Protein AF-A0A1G9EA75-F1 (afdb_monomer_lite)

Sequence (127 aa):
MTSEQKRELRKLAQLAHALAERSMATLAQAEARHRALAEEIAQLRDQARPGRAPGSREAPISGRWAEEALAAERHRRWCACRIASLTAELETTTNALAKARAEAAHAHGRAEVLKMLVKGGQPGTGR

Secondary structure (DSSP, 8-state):
--HHHHHHHHHHHHHHHHHHHHHHHHHHHHHHHHHHHHHHHHHHHHHH-TT-SS--------HHHHHHHHHHHHHHHHHHHHHHHHHHHHHHHHHHHHHHHHHHHHHHHHHHHHHHHHHT--S----

Structure (mmCIF, N/CA/C/O backbone):
data_AF-A0A1G9EA75-F1
#
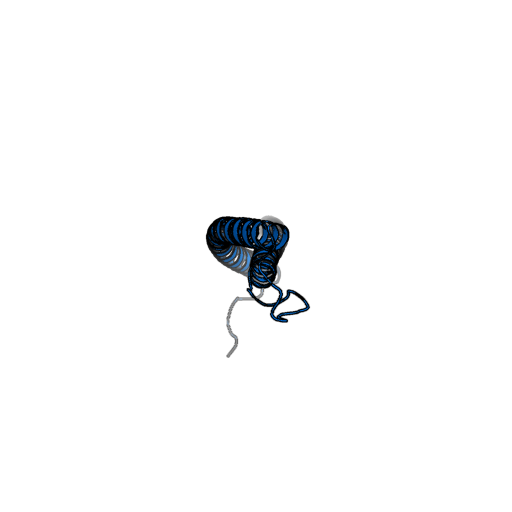_entry.id   AF-A0A1G9EA75-F1
#
loop_
_atom_site.group_PDB
_atom_site.id
_atom_site.type_symbol
_atom_site.label_atom_id
_atom_site.label_alt_id
_atom_site.label_comp_id
_atom_site.label_asym_id
_atom_site.label_entity_id
_atom_site.label_seq_id
_atom_site.pdbx_PDB_ins_code
_atom_site.Cartn_x
_atom_site.Cartn_y
_atom_site.Cartn_z
_atom_site.occupancy
_atom_site.B_iso_or_equiv
_atom_site.auth_seq_id
_atom_site.auth_comp_id
_atom_site.auth_asym_id
_atom_site.auth_atom_id
_atom_site.pdbx_PDB_model_num
ATOM 1 N N . MET A 1 1 ? -20.848 -3.639 36.869 1.00 70.19 1 MET A N 1
ATOM 2 C CA . MET A 1 1 ? -20.306 -2.522 36.065 1.00 70.19 1 MET A CA 1
ATOM 3 C C . MET A 1 1 ? -21.135 -1.276 36.336 1.00 70.19 1 MET A C 1
ATOM 5 O O . MET A 1 1 ? -22.346 -1.323 36.128 1.00 70.19 1 MET A O 1
ATOM 9 N N . THR A 1 2 ? -20.519 -0.215 36.855 1.00 88.81 2 THR A N 1
ATOM 10 C CA . THR A 1 2 ? -21.189 1.049 37.208 1.00 88.81 2 THR A CA 1
ATOM 11 C C . THR A 1 2 ? -21.653 1.807 35.954 1.00 88.81 2 THR A C 1
ATOM 13 O O . THR A 1 2 ? -21.244 1.497 34.829 1.00 88.81 2 THR A O 1
ATOM 16 N N . SER A 1 3 ? -22.542 2.792 36.118 1.00 87.31 3 SER A N 1
ATOM 17 C CA . SER A 1 3 ? -22.985 3.676 35.024 1.00 87.31 3 SER A CA 1
ATOM 18 C C . SER A 1 3 ? -21.816 4.451 34.399 1.00 87.31 3 SER A C 1
ATOM 20 O O . SER A 1 3 ? -21.775 4.634 33.182 1.00 87.31 3 SER A O 1
ATOM 22 N N . GLU A 1 4 ? -20.839 4.831 35.220 1.00 92.00 4 GLU A N 1
ATOM 23 C CA . GLU A 1 4 ? -19.600 5.492 34.814 1.00 92.00 4 GLU A CA 1
ATOM 24 C C . GLU A 1 4 ? -18.713 4.579 33.957 1.00 92.00 4 GLU A C 1
ATOM 26 O O . GLU A 1 4 ? -18.394 4.935 32.823 1.00 92.00 4 GLU A O 1
ATOM 31 N N . GLN A 1 5 ? -18.461 3.344 34.403 1.00 90.06 5 GLN A N 1
ATOM 32 C CA . GLN A 1 5 ? -17.706 2.343 33.636 1.00 90.06 5 GLN A CA 1
ATOM 33 C C . GLN A 1 5 ? -18.352 2.041 32.273 1.00 90.06 5 GLN A C 1
ATOM 35 O O . GLN A 1 5 ? -17.667 1.909 31.260 1.00 90.06 5 GLN A O 1
ATOM 40 N N . LYS A 1 6 ? -19.691 1.981 32.204 1.00 89.19 6 LYS A N 1
ATOM 41 C CA . LYS A 1 6 ? -20.426 1.844 30.930 1.00 89.19 6 LYS A CA 1
ATOM 42 C C . LYS A 1 6 ? -20.194 3.031 29.996 1.00 89.19 6 LYS A C 1
ATOM 44 O O . LYS A 1 6 ? -20.096 2.842 28.783 1.00 89.19 6 LYS A O 1
ATOM 49 N N . ARG A 1 7 ? -20.134 4.251 30.534 1.00 92.62 7 ARG A N 1
ATOM 50 C CA . ARG A 1 7 ? -19.890 5.469 29.752 1.00 92.62 7 ARG A CA 1
ATOM 51 C C . ARG A 1 7 ? -18.458 5.509 29.225 1.00 92.62 7 ARG A C 1
ATOM 53 O O . ARG A 1 7 ? -18.266 5.829 28.055 1.00 92.62 7 ARG A O 1
ATOM 60 N N . GLU A 1 8 ? -17.479 5.162 30.051 1.00 94.31 8 GLU A N 1
ATOM 61 C CA . GLU A 1 8 ? -16.071 5.081 29.651 1.00 94.31 8 GLU A CA 1
ATOM 62 C C . GLU A 1 8 ? -15.843 4.021 28.576 1.00 94.31 8 GLU A C 1
ATOM 64 O O . GLU A 1 8 ? -15.235 4.314 27.548 1.00 94.31 8 GLU A O 1
ATOM 69 N N . LEU A 1 9 ? -16.422 2.830 28.739 1.00 92.56 9 LEU A N 1
ATOM 70 C CA . LEU A 1 9 ? -16.304 1.755 27.756 1.00 92.56 9 LEU A CA 1
ATOM 71 C C . LEU A 1 9 ? -16.859 2.163 26.380 1.00 92.56 9 LEU A C 1
ATOM 73 O O . LEU A 1 9 ? -16.255 1.861 25.353 1.00 92.56 9 LEU A O 1
ATOM 77 N N . ARG A 1 10 ? -17.974 2.907 26.342 1.00 92.81 10 ARG A N 1
ATOM 78 C CA . ARG A 1 10 ? -18.517 3.461 25.087 1.00 92.81 10 ARG A CA 1
ATOM 79 C C . ARG A 1 10 ? -17.572 4.474 24.442 1.00 92.81 10 ARG A C 1
ATOM 81 O O . ARG A 1 10 ? -17.399 4.425 23.229 1.00 92.81 10 ARG A O 1
ATOM 88 N N . LYS A 1 11 ? -16.944 5.358 25.229 1.00 94.94 11 LYS A N 1
ATOM 89 C CA . LYS A 1 11 ? -15.940 6.310 24.717 1.00 94.94 11 LYS A CA 1
ATOM 90 C C . LYS A 1 11 ? -14.731 5.576 24.136 1.00 94.94 11 LYS A C 1
ATOM 92 O O . LYS A 1 11 ? -14.285 5.910 23.044 1.00 94.94 11 LYS A O 1
ATOM 97 N N . LEU A 1 12 ? -14.235 4.550 24.829 1.00 95.00 12 LEU A N 1
ATOM 98 C CA . LEU A 1 12 ? -13.130 3.723 24.340 1.00 95.00 12 LEU A CA 1
ATOM 99 C C . LEU A 1 12 ? -13.494 3.004 23.038 1.00 95.00 12 LEU A C 1
ATOM 101 O O . LEU A 1 12 ? -12.695 3.001 22.107 1.00 95.00 12 LEU A O 1
ATOM 105 N N . A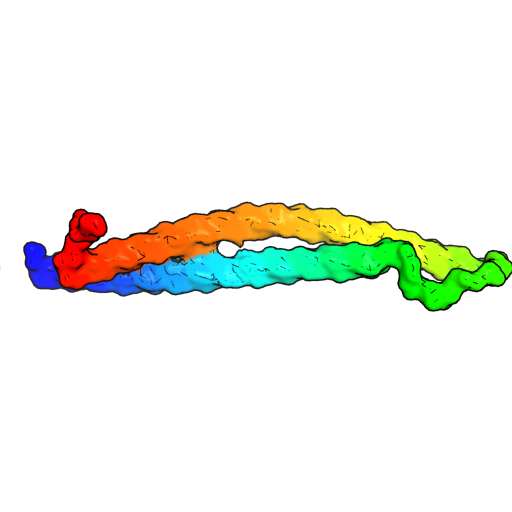LA A 1 13 ? -14.707 2.453 22.934 1.00 92.69 13 ALA A N 1
ATOM 106 C CA . ALA A 1 13 ? -15.183 1.821 21.705 1.00 92.69 13 ALA A CA 1
ATOM 107 C C . ALA A 1 13 ? -15.271 2.815 20.532 1.00 92.69 13 ALA A C 1
ATOM 109 O O . ALA A 1 13 ? -14.860 2.484 19.422 1.00 92.69 13 ALA A O 1
ATOM 110 N N . GLN A 1 14 ? -15.747 4.041 20.777 1.00 94.12 14 GLN A N 1
ATOM 111 C CA . GLN A 1 14 ? -15.779 5.108 19.767 1.00 94.12 14 GLN A CA 1
ATOM 112 C C . GLN A 1 14 ? -14.371 5.487 19.293 1.00 94.12 14 GLN A C 1
ATOM 114 O O . GLN A 1 14 ? -14.127 5.558 18.090 1.00 94.12 14 GLN A O 1
ATOM 119 N N . LEU A 1 15 ? -13.427 5.671 20.221 1.00 95.94 15 LEU A N 1
ATOM 120 C CA . LEU A 1 15 ? -12.034 5.974 19.885 1.00 95.94 15 LEU A CA 1
ATOM 121 C C . LEU A 1 15 ? -11.372 4.833 19.107 1.00 95.94 15 LEU A C 1
ATOM 123 O O . LEU A 1 15 ? -10.670 5.080 18.131 1.00 95.94 15 LEU A O 1
ATOM 127 N N . ALA A 1 16 ? -11.612 3.583 19.502 1.00 92.56 16 ALA A N 1
ATOM 128 C CA . ALA A 1 16 ? -11.077 2.423 18.801 1.00 92.56 16 ALA A CA 1
ATOM 129 C C . ALA A 1 16 ? -11.640 2.293 17.381 1.00 92.56 16 ALA A C 1
ATOM 131 O O . ALA A 1 16 ? -10.891 1.965 16.465 1.00 92.56 16 ALA A O 1
ATOM 132 N N . HIS A 1 17 ? -12.926 2.596 17.184 1.00 93.19 17 HIS A N 1
ATOM 133 C CA . HIS A 1 17 ? -13.533 2.623 15.857 1.00 93.19 17 HIS A CA 1
ATOM 134 C C . HIS A 1 17 ? -12.903 3.702 14.967 1.00 93.19 17 HIS A C 1
ATOM 136 O O . HIS A 1 17 ? -12.446 3.386 13.874 1.00 93.19 17 HIS A O 1
ATOM 142 N N . ALA A 1 18 ? -12.761 4.932 15.471 1.00 95.00 18 ALA A N 1
ATOM 143 C CA . ALA A 1 18 ? -12.106 6.014 14.734 1.00 95.00 18 ALA A CA 1
ATOM 144 C C . ALA A 1 18 ? -10.638 5.686 14.386 1.00 95.00 18 ALA A C 1
ATOM 146 O O . ALA A 1 18 ? -10.158 5.994 13.295 1.00 95.00 18 ALA A O 1
ATOM 147 N N . LEU A 1 19 ? -9.913 5.020 15.294 1.00 94.19 19 LEU A N 1
ATOM 148 C CA . LEU A 1 19 ? -8.558 4.531 15.022 1.00 94.19 19 LEU A CA 1
ATOM 149 C C . LEU A 1 19 ? -8.545 3.439 13.945 1.00 94.19 19 LEU A C 1
ATOM 151 O O . LEU A 1 19 ? -7.651 3.446 13.100 1.00 94.19 19 LEU A O 1
ATOM 155 N N . ALA A 1 20 ? -9.524 2.530 13.951 1.00 91.88 20 ALA A N 1
ATOM 156 C CA . ALA A 1 20 ? -9.666 1.505 12.923 1.00 91.88 20 ALA A CA 1
ATOM 157 C C . ALA A 1 20 ? -9.937 2.131 11.546 1.00 91.88 20 ALA A C 1
ATOM 159 O O . ALA A 1 20 ? -9.230 1.815 10.591 1.00 91.88 20 ALA A O 1
ATOM 160 N N . GLU A 1 21 ? -10.865 3.084 11.446 1.00 94.06 21 GLU A N 1
ATOM 161 C CA . GLU A 1 21 ? -11.135 3.811 10.199 1.00 94.06 21 GLU A CA 1
ATOM 162 C C . GLU A 1 21 ? -9.888 4.535 9.681 1.00 94.06 21 GLU A C 1
ATOM 164 O O . GLU A 1 21 ? -9.515 4.385 8.516 1.00 94.06 21 GLU A O 1
ATOM 169 N N . ARG A 1 22 ? -9.172 5.246 10.562 1.00 95.19 22 ARG A N 1
ATOM 170 C C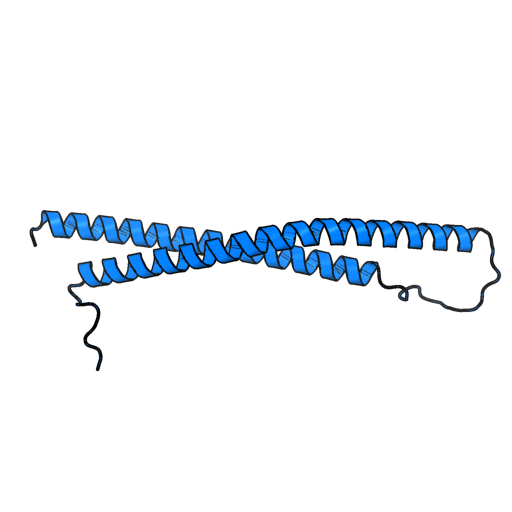A . ARG A 1 22 ? -7.920 5.920 10.195 1.00 95.19 22 ARG A CA 1
ATOM 171 C C . ARG A 1 22 ? -6.859 4.933 9.711 1.00 95.19 22 ARG A C 1
ATOM 173 O O . ARG A 1 22 ? -6.186 5.207 8.723 1.00 95.19 22 ARG A O 1
ATOM 180 N N . SER A 1 23 ? -6.707 3.791 10.380 1.00 91.94 23 SER A N 1
ATOM 181 C CA . SER A 1 23 ? -5.734 2.769 9.979 1.00 91.94 23 SER A CA 1
ATOM 182 C C . SER A 1 23 ? -6.068 2.138 8.622 1.00 91.94 23 SER A C 1
ATOM 184 O O . SER A 1 23 ? -5.167 1.922 7.814 1.00 91.94 23 SER A O 1
ATOM 186 N N . MET A 1 24 ? -7.355 1.935 8.323 1.00 92.88 24 MET A N 1
ATOM 187 C CA . MET A 1 24 ? -7.816 1.462 7.016 1.00 92.88 24 MET A CA 1
ATOM 188 C C . MET A 1 24 ? -7.575 2.501 5.916 1.00 92.88 24 MET A C 1
ATOM 190 O O . MET A 1 24 ? -7.165 2.137 4.816 1.00 92.88 24 MET A O 1
ATOM 194 N N . ALA A 1 25 ? -7.763 3.791 6.209 1.00 93.88 25 ALA A N 1
ATOM 195 C CA . ALA A 1 25 ? -7.443 4.866 5.271 1.00 93.88 25 ALA A CA 1
ATOM 196 C C . ALA A 1 25 ? -5.936 4.924 4.958 1.00 93.88 25 ALA A C 1
ATOM 198 O O . ALA A 1 25 ? -5.550 5.003 3.791 1.00 93.88 25 ALA A O 1
ATOM 199 N N . THR A 1 26 ? -5.078 4.807 5.978 1.00 93.12 26 THR A N 1
ATOM 200 C CA . THR A 1 26 ? -3.619 4.717 5.796 1.00 93.12 26 THR A CA 1
ATOM 201 C C . THR A 1 26 ? -3.233 3.501 4.954 1.00 93.12 26 THR A C 1
ATOM 203 O O . THR A 1 26 ? -2.401 3.615 4.053 1.00 93.12 26 THR A O 1
ATOM 206 N N . LEU A 1 27 ? -3.855 2.345 5.205 1.00 93.62 27 LEU A N 1
ATOM 207 C CA . LEU A 1 27 ? -3.651 1.138 4.408 1.00 93.62 27 LEU A CA 1
ATOM 208 C C . LEU A 1 27 ? -4.036 1.365 2.939 1.00 93.62 27 LEU A C 1
ATOM 210 O O . LEU A 1 27 ? -3.237 1.075 2.051 1.00 93.62 27 LEU A O 1
ATOM 214 N N . ALA A 1 28 ? -5.208 1.945 2.673 1.00 94.06 28 ALA A N 1
ATOM 215 C CA . ALA A 1 28 ? -5.654 2.239 1.313 1.00 94.06 28 ALA A CA 1
ATOM 216 C C . ALA A 1 28 ? -4.686 3.182 0.576 1.00 94.06 28 ALA A C 1
ATOM 218 O O . ALA A 1 28 ? -4.365 2.954 -0.592 1.00 94.06 28 ALA A O 1
ATOM 219 N N . GLN A 1 29 ? -4.162 4.205 1.261 1.00 92.88 29 GLN A N 1
ATOM 220 C CA . GLN A 1 29 ? -3.159 5.110 0.697 1.00 92.88 29 GLN A CA 1
ATOM 221 C C . GLN A 1 29 ? -1.841 4.385 0.381 1.00 92.88 29 GLN A C 1
ATOM 223 O O . GLN A 1 29 ? -1.269 4.588 -0.693 1.00 92.88 29 GLN A O 1
ATOM 228 N N . ALA A 1 30 ? -1.370 3.518 1.282 1.00 91.38 30 ALA A N 1
ATOM 229 C CA . ALA A 1 30 ? -0.166 2.720 1.064 1.00 91.38 30 ALA A CA 1
ATOM 230 C C . ALA A 1 30 ? -0.329 1.756 -0.125 1.00 91.38 30 ALA A C 1
ATOM 232 O O . ALA A 1 30 ? 0.569 1.642 -0.959 1.00 91.38 30 ALA A O 1
ATOM 233 N N . GLU A 1 31 ? -1.494 1.115 -0.258 1.00 95.25 31 GLU A N 1
ATOM 234 C CA . GLU A 1 31 ? -1.801 0.238 -1.391 1.00 95.25 31 GLU A CA 1
ATOM 235 C C . GLU A 1 31 ? -1.879 0.987 -2.719 1.00 95.25 31 GLU A C 1
ATOM 237 O O . GLU A 1 31 ? -1.420 0.468 -3.737 1.00 95.25 31 GLU A O 1
ATOM 242 N N . ALA A 1 32 ? -2.448 2.194 -2.722 1.00 95.25 32 ALA A N 1
ATOM 243 C CA . ALA A 1 32 ? -2.485 3.044 -3.905 1.00 95.25 32 ALA A CA 1
ATOM 244 C C . ALA A 1 32 ? -1.069 3.456 -4.333 1.00 95.25 32 ALA A C 1
ATOM 246 O O . ALA A 1 32 ? -0.731 3.357 -5.512 1.00 95.25 32 ALA A O 1
ATOM 247 N N . ARG A 1 33 ? -0.208 3.846 -3.379 1.00 93.94 33 ARG A N 1
ATOM 248 C CA . ARG A 1 33 ? 1.188 4.203 -3.675 1.00 93.94 33 ARG A CA 1
ATOM 249 C C . ARG A 1 33 ? 1.978 3.015 -4.222 1.00 93.94 33 ARG A C 1
ATOM 251 O O . ARG A 1 33 ? 2.666 3.169 -5.226 1.00 93.94 33 ARG A O 1
ATOM 258 N N . HIS A 1 34 ? 1.849 1.843 -3.602 1.00 94.62 34 HIS A N 1
ATOM 259 C CA . HIS A 1 34 ? 2.512 0.622 -4.061 1.00 94.62 34 HIS A CA 1
ATOM 260 C C . HIS A 1 34 ? 2.081 0.245 -5.488 1.00 94.62 34 HIS A C 1
ATOM 262 O O . HIS A 1 34 ? 2.922 -0.075 -6.327 1.00 94.62 34 HIS A O 1
ATOM 268 N N . ARG A 1 35 ? 0.775 0.314 -5.790 1.00 96.25 35 ARG A N 1
ATOM 269 C CA . ARG A 1 35 ? 0.249 0.063 -7.142 1.00 96.25 35 ARG A CA 1
ATOM 270 C C . ARG A 1 35 ? 0.801 1.051 -8.169 1.00 96.25 35 ARG A C 1
ATOM 272 O O . ARG A 1 35 ? 1.316 0.612 -9.191 1.00 96.25 35 ARG A O 1
ATOM 279 N N . ALA A 1 36 ? 0.784 2.349 -7.863 1.00 95.56 36 ALA A N 1
ATOM 280 C CA . ALA A 1 36 ? 1.299 3.381 -8.761 1.00 95.56 36 ALA A CA 1
ATOM 281 C C . ALA A 1 36 ? 2.786 3.175 -9.108 1.00 95.56 36 ALA A C 1
ATOM 283 O O . ALA A 1 36 ? 3.173 3.298 -10.266 1.00 95.56 36 ALA A O 1
ATOM 284 N N . LEU A 1 37 ? 3.616 2.808 -8.124 1.00 94.19 37 LEU A N 1
ATOM 285 C CA . LEU A 1 37 ? 5.034 2.514 -8.357 1.00 94.19 37 LEU A CA 1
ATOM 286 C C . LEU A 1 37 ? 5.228 1.272 -9.239 1.00 94.19 37 LEU A C 1
ATOM 288 O O . LEU A 1 37 ? 6.050 1.287 -10.155 1.00 94.19 37 LEU A O 1
ATOM 292 N N . ALA A 1 38 ? 4.463 0.205 -8.993 1.00 95.06 38 ALA A N 1
ATOM 293 C CA . ALA A 1 38 ? 4.522 -1.007 -9.808 1.00 95.06 38 ALA A CA 1
ATOM 294 C C . ALA A 1 38 ? 4.103 -0.744 -11.268 1.00 95.06 38 ALA A C 1
ATOM 296 O O . ALA A 1 38 ? 4.735 -1.259 -12.193 1.00 95.06 38 ALA A O 1
ATOM 297 N N . GLU A 1 39 ? 3.082 0.090 -11.479 1.00 96.62 39 GLU A N 1
ATOM 298 C CA . GLU A 1 39 ? 2.630 0.524 -12.805 1.00 96.62 39 GLU A CA 1
ATOM 299 C C . GLU A 1 39 ? 3.676 1.393 -13.519 1.00 96.62 39 GLU A C 1
ATOM 301 O O . GLU A 1 39 ? 3.976 1.135 -14.684 1.00 96.62 39 GLU A O 1
ATOM 306 N N . GLU A 1 40 ? 4.290 2.367 -12.835 1.00 95.69 4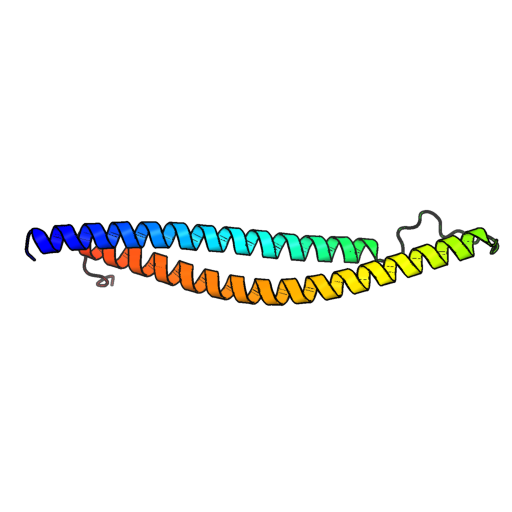0 GLU A N 1
ATOM 307 C CA . GLU A 1 40 ? 5.359 3.205 -13.407 1.00 95.69 40 GLU A CA 1
ATOM 308 C C . GLU A 1 40 ? 6.560 2.348 -13.843 1.00 95.69 40 GLU A C 1
ATOM 310 O O . GLU A 1 40 ? 7.092 2.516 -14.943 1.00 95.69 40 GLU A O 1
ATOM 315 N N . ILE A 1 41 ? 6.952 1.360 -13.028 1.00 95.25 41 ILE A N 1
ATOM 316 C CA . ILE A 1 41 ? 8.010 0.403 -13.381 1.00 95.25 41 ILE A CA 1
ATOM 317 C C . ILE A 1 41 ? 7.625 -0.416 -14.618 1.00 95.25 41 ILE A C 1
ATOM 319 O O . ILE A 1 41 ? 8.461 -0.601 -15.506 1.00 95.25 41 ILE A O 1
ATOM 323 N N . ALA A 1 42 ? 6.389 -0.916 -14.694 1.00 94.50 42 ALA A N 1
ATOM 324 C CA . ALA A 1 42 ? 5.919 -1.682 -15.847 1.00 94.50 42 ALA A CA 1
ATOM 325 C C . ALA A 1 42 ? 5.957 -0.840 -17.134 1.00 94.50 42 ALA A C 1
ATOM 327 O O . ALA A 1 42 ? 6.520 -1.277 -18.137 1.00 94.50 42 ALA A O 1
ATOM 328 N N . GLN A 1 43 ? 5.474 0.404 -17.075 1.00 93.06 43 GLN A N 1
ATOM 329 C CA . GLN A 1 43 ? 5.502 1.335 -18.206 1.00 93.06 43 GLN A CA 1
ATOM 330 C C . GLN A 1 43 ? 6.929 1.641 -18.673 1.00 93.06 43 GLN A C 1
ATOM 332 O O . GLN A 1 43 ? 7.200 1.649 -19.873 1.00 93.06 43 GLN A O 1
ATOM 337 N N . LEU A 1 44 ? 7.865 1.863 -17.747 1.00 91.94 44 LEU A N 1
ATOM 338 C CA . LEU A 1 44 ? 9.268 2.102 -18.093 1.00 91.94 44 LEU A CA 1
ATOM 339 C C . LEU A 1 44 ? 9.940 0.862 -18.689 1.00 91.94 44 LEU A C 1
ATOM 341 O O . LEU A 1 44 ? 10.784 0.993 -19.575 1.00 91.94 44 LEU A O 1
ATOM 345 N N . ARG A 1 45 ? 9.571 -0.343 -18.237 1.00 91.75 45 ARG A N 1
ATOM 346 C CA . ARG A 1 45 ? 10.048 -1.599 -18.838 1.00 91.75 45 ARG A CA 1
ATOM 347 C C . ARG A 1 45 ? 9.556 -1.750 -20.273 1.00 91.75 45 ARG A C 1
ATOM 349 O O . ARG A 1 45 ? 10.343 -2.141 -21.134 1.00 91.75 45 ARG A O 1
ATOM 356 N N . ASP A 1 46 ? 8.305 -1.388 -20.538 1.00 89.31 46 ASP A N 1
ATOM 357 C CA . ASP A 1 46 ? 7.748 -1.395 -21.890 1.00 89.31 46 ASP A CA 1
ATOM 358 C C . ASP A 1 46 ? 8.434 -0.363 -22.798 1.00 89.31 46 ASP A C 1
ATOM 360 O O . ASP A 1 46 ? 8.759 -0.680 -23.943 1.00 89.31 46 ASP A O 1
ATOM 364 N N . GLN A 1 47 ? 8.738 0.834 -22.281 1.00 85.62 47 GLN A N 1
ATOM 365 C CA . GLN A 1 47 ? 9.495 1.870 -23.002 1.00 85.62 47 GLN A CA 1
ATOM 366 C C . GLN A 1 47 ? 10.943 1.450 -23.299 1.00 85.62 47 GLN A C 1
ATOM 368 O O . GLN A 1 47 ? 11.480 1.761 -24.361 1.00 85.62 47 GLN A O 1
ATOM 373 N N . ALA A 1 48 ? 11.580 0.711 -22.387 1.00 83.31 48 ALA A N 1
ATOM 374 C CA . ALA A 1 48 ? 12.955 0.246 -22.547 1.00 83.31 48 ALA A CA 1
ATOM 375 C C . ALA A 1 48 ? 13.096 -0.963 -23.493 1.00 83.31 48 ALA A C 1
ATOM 377 O O . ALA A 1 48 ? 14.221 -1.325 -23.857 1.00 83.31 48 ALA A O 1
ATOM 378 N N . ARG A 1 49 ? 11.987 -1.609 -23.889 1.00 79.75 49 ARG A N 1
ATOM 379 C CA . ARG A 1 49 ? 12.009 -2.831 -24.697 1.00 79.75 49 ARG A CA 1
ATOM 380 C C . ARG A 1 49 ? 12.492 -2.532 -26.126 1.00 79.75 49 ARG A C 1
ATOM 382 O O . ARG A 1 49 ? 11.833 -1.790 -26.857 1.00 79.75 49 ARG A O 1
ATOM 389 N N . PRO A 1 50 ? 13.609 -3.132 -26.580 1.00 62.69 50 PRO A N 1
ATOM 390 C CA . PRO A 1 50 ? 14.061 -2.967 -27.955 1.00 62.69 50 PRO A CA 1
ATOM 391 C C . PRO A 1 50 ? 13.064 -3.657 -28.895 1.00 62.69 50 PRO A C 1
ATOM 393 O O . PRO A 1 50 ? 12.876 -4.868 -28.805 1.00 62.69 50 PRO A O 1
ATOM 396 N N . GLY A 1 51 ? 12.401 -2.894 -29.772 1.00 59.94 51 GLY A N 1
ATOM 397 C CA . GLY A 1 51 ? 11.554 -3.480 -30.821 1.00 59.94 51 GLY A CA 1
ATOM 398 C C . GLY A 1 51 ? 10.270 -2.748 -31.217 1.00 59.94 51 GLY A C 1
ATOM 399 O O . GLY A 1 51 ? 9.553 -3.267 -32.064 1.00 59.94 51 GLY A O 1
ATOM 400 N N . ARG A 1 52 ? 9.952 -1.561 -30.682 1.00 50.78 52 ARG A N 1
ATOM 401 C CA . ARG A 1 52 ? 8.793 -0.770 -31.158 1.00 50.78 52 ARG A CA 1
ATOM 402 C C . ARG A 1 52 ? 9.170 0.404 -32.069 1.00 50.78 52 ARG A C 1
ATOM 404 O O . ARG A 1 52 ? 8.457 1.399 -32.113 1.00 50.78 52 ARG A O 1
ATOM 411 N N . ALA A 1 53 ? 10.276 0.286 -32.803 1.00 46.22 53 ALA A N 1
ATOM 412 C CA . ALA A 1 53 ? 10.536 1.153 -33.947 1.00 46.22 53 ALA A CA 1
ATOM 413 C C . ALA A 1 53 ? 9.777 0.586 -35.164 1.00 46.22 53 ALA A C 1
ATOM 415 O O . ALA A 1 53 ? 10.003 -0.576 -35.517 1.00 46.22 53 ALA A O 1
ATOM 416 N N . PRO A 1 54 ? 8.861 1.336 -35.801 1.00 39.06 54 PRO A N 1
ATOM 417 C CA . PRO A 1 54 ? 8.254 0.897 -37.047 1.00 39.06 54 PRO A CA 1
ATOM 418 C C . PRO A 1 54 ? 9.328 0.935 -38.141 1.00 39.06 54 PRO A C 1
ATOM 420 O O . PRO A 1 54 ? 9.774 2.006 -38.535 1.00 39.06 54 PRO A O 1
ATOM 423 N N . GLY A 1 55 ? 9.749 -0.236 -38.623 1.00 44.31 55 GLY A N 1
ATOM 424 C CA . GLY A 1 55 ? 10.619 -0.347 -39.796 1.00 44.31 55 GLY A CA 1
ATOM 425 C C . GLY A 1 55 ? 12.032 -0.842 -39.507 1.00 44.31 55 GLY A C 1
ATOM 426 O O . GLY A 1 55 ? 13.002 -0.125 -39.723 1.00 44.31 55 GLY A O 1
ATOM 427 N N . SER A 1 56 ? 12.175 -2.115 -39.131 1.00 42.84 56 SER A N 1
ATOM 428 C CA . SER A 1 56 ? 13.399 -2.858 -39.437 1.00 42.84 56 SER A CA 1
ATOM 429 C C . S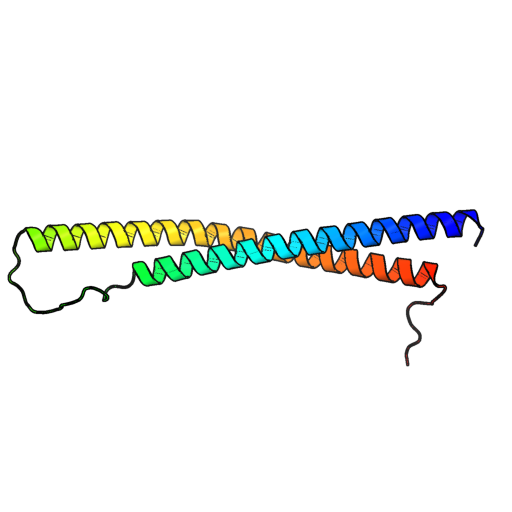ER A 1 56 ? 13.398 -3.180 -40.936 1.00 42.84 56 SER A C 1
ATOM 431 O O . SER A 1 56 ? 12.996 -4.265 -41.356 1.00 42.84 56 SER A O 1
ATOM 433 N N . ARG A 1 57 ? 13.774 -2.206 -41.762 1.00 48.59 57 ARG A N 1
ATOM 434 C CA . ARG A 1 57 ? 14.165 -2.448 -43.151 1.00 48.59 57 ARG A CA 1
ATOM 435 C C . ARG A 1 57 ? 15.574 -1.913 -43.297 1.00 48.59 57 ARG A C 1
ATOM 437 O O . ARG A 1 57 ? 15.827 -0.772 -42.929 1.00 48.59 57 ARG A O 1
ATOM 444 N N . GLU A 1 58 ? 16.462 -2.782 -43.758 1.00 50.31 58 GLU A N 1
ATOM 445 C CA . GLU A 1 58 ? 17.867 -2.516 -44.049 1.00 50.31 58 GLU A CA 1
ATOM 446 C C . GLU A 1 58 ? 18.006 -1.166 -44.766 1.00 50.31 58 GLU A C 1
ATOM 448 O O . GLU A 1 58 ? 17.694 -1.039 -45.948 1.00 50.31 58 GLU A O 1
ATOM 453 N N . ALA A 1 59 ? 18.414 -0.134 -44.031 1.00 51.28 59 ALA A N 1
ATOM 454 C CA . ALA A 1 59 ? 18.708 1.178 -44.580 1.00 51.28 59 ALA A CA 1
ATOM 455 C C . ALA A 1 59 ? 20.208 1.451 -44.394 1.00 51.28 59 ALA A C 1
ATOM 457 O O . ALA A 1 59 ? 20.752 1.131 -43.332 1.00 51.28 59 ALA A O 1
ATOM 458 N N . PRO A 1 60 ? 20.897 2.019 -45.402 1.00 51.75 60 PRO A N 1
ATOM 459 C CA . PRO A 1 60 ? 22.319 2.314 -45.305 1.00 51.75 60 PRO A CA 1
ATOM 460 C C . PRO A 1 60 ? 22.561 3.274 -44.141 1.00 51.75 60 PRO A C 1
ATOM 462 O O . PRO A 1 60 ? 21.821 4.244 -43.974 1.00 51.75 60 PRO A O 1
ATOM 465 N N . ILE A 1 61 ? 23.601 3.000 -43.353 1.00 56.06 61 ILE A N 1
ATOM 466 C CA . ILE A 1 61 ? 23.996 3.771 -42.170 1.00 56.06 61 ILE A CA 1
ATOM 467 C C . ILE A 1 61 ? 24.357 5.198 -42.610 1.00 56.06 61 ILE A C 1
ATOM 469 O O . ILE A 1 61 ? 25.495 5.488 -42.967 1.00 56.06 61 ILE A O 1
ATOM 473 N N . SER A 1 62 ? 23.375 6.098 -42.617 1.00 57.03 62 SER A N 1
ATOM 474 C CA . SER A 1 62 ? 23.604 7.540 -42.668 1.00 57.03 62 SER A CA 1
ATOM 475 C C . SER A 1 62 ? 23.741 8.066 -41.237 1.00 57.03 62 SER A C 1
ATOM 477 O O . SER A 1 62 ? 23.163 7.499 -40.308 1.00 57.03 62 SER A O 1
ATOM 479 N N . GLY A 1 63 ? 24.508 9.145 -41.030 1.00 61.47 63 GLY A N 1
ATOM 480 C CA . GLY A 1 63 ? 24.811 9.688 -39.691 1.00 61.47 63 GLY A CA 1
ATOM 481 C C . GLY A 1 63 ? 23.580 9.950 -38.806 1.00 61.47 63 GLY A C 1
ATOM 482 O O . GLY A 1 63 ? 23.665 9.833 -37.588 1.00 61.47 63 GLY A O 1
ATOM 483 N N . ARG A 1 64 ? 22.409 10.176 -39.415 1.00 61.25 64 ARG A N 1
ATOM 484 C CA . ARG A 1 64 ? 21.117 10.343 -38.732 1.00 61.25 64 ARG A CA 1
ATOM 485 C C . ARG A 1 64 ? 20.643 9.081 -37.993 1.00 61.25 64 ARG A C 1
ATOM 487 O O . ARG A 1 64 ? 20.116 9.186 -36.893 1.00 61.25 64 ARG A O 1
ATOM 494 N N . TRP A 1 65 ? 20.888 7.887 -38.541 1.00 68.12 65 TRP A N 1
ATOM 495 C CA . TRP A 1 65 ? 20.542 6.614 -37.884 1.00 68.12 65 TRP A CA 1
ATOM 496 C C . TRP A 1 65 ? 21.452 6.322 -36.687 1.00 68.12 65 TRP A C 1
ATOM 498 O O . TRP A 1 65 ? 21.016 5.724 -35.704 1.00 68.12 65 TRP A O 1
ATOM 508 N N . ALA A 1 66 ? 22.712 6.766 -36.743 1.00 71.31 66 ALA A N 1
ATOM 509 C CA . ALA A 1 66 ? 23.640 6.649 -35.621 1.00 71.31 66 ALA A CA 1
ATOM 510 C C . ALA A 1 66 ? 23.226 7.558 -34.449 1.00 71.31 66 ALA A C 1
ATOM 512 O O . ALA A 1 66 ? 23.277 7.130 -33.295 1.00 71.31 66 ALA A O 1
ATOM 513 N N . GLU A 1 67 ? 22.758 8.779 -34.727 1.00 78.81 67 GLU A N 1
ATOM 514 C CA . GLU A 1 67 ? 22.219 9.689 -33.707 1.00 78.81 67 GLU A CA 1
ATOM 515 C C . GLU A 1 67 ? 20.923 9.161 -33.075 1.00 78.81 67 GLU A C 1
ATOM 517 O O . GLU A 1 67 ? 20.789 9.176 -31.850 1.00 78.81 67 GLU A O 1
ATOM 522 N N . GLU A 1 68 ? 20.000 8.624 -33.879 1.00 79.69 68 GLU A N 1
ATOM 523 C CA . GLU A 1 68 ? 18.764 7.995 -33.391 1.00 79.69 68 GLU A CA 1
ATOM 524 C C . GLU A 1 68 ? 19.060 6.758 -32.521 1.00 79.69 68 GLU A C 1
ATOM 526 O O . GLU A 1 68 ? 18.472 6.593 -31.448 1.00 79.69 68 GLU A O 1
ATOM 531 N N . ALA A 1 69 ? 20.033 5.928 -32.914 1.00 79.19 69 ALA A N 1
ATOM 532 C CA . ALA A 1 69 ? 20.484 4.786 -32.119 1.00 79.19 69 ALA A CA 1
ATOM 533 C C . ALA A 1 69 ? 21.126 5.214 -30.785 1.00 79.19 69 ALA A C 1
ATOM 535 O O . ALA A 1 69 ? 20.849 4.618 -29.741 1.00 79.19 69 ALA A O 1
ATOM 536 N N . LEU A 1 70 ? 21.944 6.273 -30.790 1.00 82.56 70 LEU A N 1
ATOM 537 C CA . LEU A 1 70 ? 22.529 6.849 -29.574 1.00 82.56 70 LEU A CA 1
ATOM 538 C C . LEU A 1 70 ? 21.457 7.445 -28.652 1.00 82.56 70 LEU A C 1
ATOM 540 O O . LEU A 1 70 ? 21.535 7.270 -27.434 1.00 82.56 70 LEU A O 1
ATOM 544 N N . ALA A 1 71 ? 20.450 8.123 -29.204 1.00 82.56 71 ALA A N 1
ATOM 545 C CA . ALA A 1 71 ? 19.325 8.657 -28.442 1.00 82.56 71 ALA A CA 1
ATOM 546 C C . ALA A 1 71 ? 18.490 7.532 -27.807 1.00 82.56 71 ALA A C 1
ATOM 548 O O . ALA A 1 71 ? 18.183 7.596 -26.613 1.00 82.56 71 ALA A O 1
ATOM 549 N N . ALA A 1 72 ? 18.201 6.466 -28.560 1.00 83.44 72 ALA A N 1
ATOM 550 C CA . ALA A 1 72 ? 17.504 5.285 -28.055 1.00 83.44 72 ALA A CA 1
ATOM 551 C C . ALA A 1 72 ? 18.296 4.580 -26.941 1.00 83.44 72 ALA A C 1
ATOM 553 O O . ALA A 1 72 ? 17.727 4.165 -25.932 1.00 83.44 72 ALA A O 1
ATOM 554 N N . GLU A 1 73 ? 19.620 4.480 -27.072 1.00 86.00 73 GLU A N 1
ATOM 555 C CA . GLU A 1 73 ? 20.484 3.925 -26.029 1.00 86.00 73 GLU A CA 1
ATOM 556 C C . GLU A 1 73 ? 20.499 4.788 -24.760 1.00 86.00 73 GLU A C 1
ATOM 558 O O . GLU A 1 73 ? 20.347 4.268 -23.653 1.00 86.00 73 GLU A O 1
ATOM 563 N N . ARG A 1 74 ? 20.611 6.116 -24.896 1.00 89.00 74 ARG A N 1
ATOM 564 C CA . ARG A 1 74 ? 20.528 7.042 -23.754 1.00 89.00 74 ARG A CA 1
ATOM 565 C C . ARG A 1 74 ? 19.182 6.938 -23.042 1.00 89.00 74 ARG A C 1
ATOM 567 O O . ARG A 1 74 ? 19.156 6.891 -21.814 1.00 89.00 74 ARG A O 1
ATOM 574 N N . HIS A 1 75 ? 18.087 6.863 -23.797 1.00 87.81 75 HIS A N 1
ATOM 575 C CA . HIS A 1 75 ? 16.750 6.699 -23.235 1.00 87.81 75 HIS A CA 1
ATOM 576 C C . HIS A 1 75 ? 16.611 5.368 -22.485 1.00 87.81 75 HIS A C 1
ATOM 578 O O . HIS A 1 75 ? 16.172 5.366 -21.339 1.00 87.81 75 HIS A O 1
ATOM 584 N N . ARG A 1 76 ? 17.087 4.253 -23.057 1.00 88.81 76 ARG A N 1
ATOM 585 C CA . ARG A 1 76 ? 17.092 2.945 -22.375 1.00 88.81 76 ARG A CA 1
ATOM 586 C C . ARG A 1 76 ? 17.877 2.970 -21.067 1.00 88.81 76 ARG A C 1
ATOM 588 O O . ARG A 1 76 ? 17.397 2.455 -20.059 1.00 88.81 76 ARG A O 1
ATOM 595 N N . ARG A 1 77 ? 19.053 3.606 -21.050 1.00 91.50 77 ARG A N 1
ATOM 596 C CA . ARG A 1 77 ? 19.848 3.786 -19.823 1.00 91.50 77 ARG A CA 1
ATOM 597 C C . ARG A 1 77 ? 19.119 4.634 -18.788 1.00 91.50 77 ARG A C 1
ATOM 599 O O . ARG A 1 77 ? 19.118 4.283 -17.612 1.00 91.50 77 ARG A O 1
ATOM 606 N N . TRP A 1 78 ? 18.467 5.712 -19.216 1.00 93.50 78 TRP A N 1
ATOM 607 C CA . TRP A 1 78 ? 17.640 6.532 -18.334 1.00 93.50 78 TRP A CA 1
ATOM 608 C C . TRP A 1 78 ? 16.481 5.724 -17.730 1.00 93.50 78 TRP A C 1
ATOM 610 O O . TRP A 1 78 ? 16.316 5.735 -16.509 1.00 93.50 78 TRP A O 1
ATOM 620 N N . CYS A 1 79 ? 15.747 4.951 -18.543 1.00 92.31 79 CYS A N 1
ATOM 621 C CA . CYS A 1 79 ? 14.694 4.052 -18.064 1.00 92.31 79 CYS A CA 1
ATOM 622 C C . CYS A 1 79 ? 15.243 3.042 -17.051 1.00 92.31 79 CYS A C 1
ATOM 624 O O . CYS A 1 79 ? 14.636 2.852 -16.002 1.00 92.31 79 CYS A O 1
ATOM 626 N N . ALA A 1 80 ? 16.403 2.432 -17.316 1.00 92.88 80 ALA A N 1
ATOM 627 C CA . ALA A 1 80 ? 17.029 1.476 -16.404 1.00 92.88 80 ALA A CA 1
ATOM 628 C C . ALA A 1 80 ? 17.372 2.108 -15.042 1.00 92.88 80 ALA A C 1
ATOM 630 O O . ALA A 1 80 ? 17.017 1.552 -14.002 1.00 92.88 80 ALA A O 1
ATOM 631 N N . CYS A 1 81 ? 17.987 3.296 -15.035 1.00 95.31 81 CYS A N 1
ATOM 632 C CA . CYS A 1 81 ? 18.276 4.033 -13.801 1.00 95.31 81 CYS A CA 1
ATOM 633 C C . CYS A 1 81 ? 16.994 4.398 -13.040 1.00 95.31 81 CYS A C 1
ATOM 635 O O . CYS A 1 81 ? 16.930 4.256 -11.817 1.00 95.31 81 CYS A O 1
ATOM 637 N N . ARG A 1 82 ? 15.952 4.841 -13.755 1.00 96.44 82 ARG A N 1
ATOM 638 C CA . ARG A 1 82 ? 14.667 5.196 -13.145 1.00 96.44 82 ARG A CA 1
ATOM 639 C C . ARG A 1 82 ? 13.965 3.971 -12.556 1.00 96.44 82 ARG A C 1
ATOM 641 O O . ARG A 1 82 ? 13.499 4.048 -11.425 1.00 96.44 82 ARG A O 1
ATOM 648 N N . ILE A 1 83 ? 13.956 2.839 -13.263 1.00 94.75 83 ILE A N 1
ATOM 649 C CA . ILE A 1 83 ? 13.426 1.560 -12.767 1.00 94.75 83 ILE A CA 1
ATOM 650 C C . ILE A 1 83 ? 14.161 1.130 -11.497 1.00 94.75 83 ILE A C 1
ATOM 652 O O . ILE A 1 83 ? 13.505 0.730 -10.539 1.00 94.75 83 ILE A O 1
ATOM 656 N N . ALA A 1 84 ? 15.492 1.226 -11.457 1.00 95.25 84 ALA A N 1
ATOM 657 C CA . ALA A 1 84 ? 16.267 0.876 -10.267 1.00 95.25 84 ALA A CA 1
ATOM 658 C C . ALA A 1 84 ? 15.871 1.749 -9.061 1.00 95.25 84 ALA A C 1
ATOM 660 O O . ALA A 1 84 ? 15.580 1.224 -7.987 1.00 95.25 84 ALA A O 1
ATOM 661 N N . SER A 1 85 ? 15.763 3.068 -9.259 1.00 96.38 85 SER A N 1
ATOM 662 C CA . SER A 1 85 ? 15.312 3.999 -8.216 1.00 96.38 85 SER A CA 1
ATOM 663 C C . SER A 1 85 ? 13.895 3.690 -7.725 1.00 96.38 85 SER A C 1
ATOM 665 O O . SER A 1 85 ? 13.657 3.681 -6.521 1.00 96.38 85 SER A O 1
ATOM 667 N N . LEU A 1 86 ? 12.958 3.432 -8.640 1.00 95.12 86 LEU A N 1
ATOM 668 C CA . LEU A 1 86 ? 11.574 3.104 -8.293 1.00 95.12 86 LEU A CA 1
ATOM 669 C C . LEU A 1 86 ? 11.452 1.737 -7.625 1.00 95.12 86 LEU A C 1
ATOM 671 O O . LEU A 1 86 ? 10.579 1.552 -6.789 1.00 95.12 86 LEU A O 1
ATOM 675 N N . THR A 1 87 ? 12.317 0.783 -7.970 1.00 95.50 87 THR A N 1
ATOM 676 C CA . THR A 1 87 ? 12.333 -0.547 -7.346 1.00 95.50 87 THR A CA 1
ATOM 677 C C . THR A 1 87 ? 12.748 -0.440 -5.881 1.00 95.50 87 THR A C 1
ATOM 679 O O . THR A 1 87 ? 12.075 -1.004 -5.024 1.00 95.50 87 THR A O 1
ATOM 682 N N . ALA A 1 88 ? 13.770 0.364 -5.570 1.00 95.06 88 ALA A N 1
ATOM 683 C CA . ALA A 1 88 ? 14.138 0.651 -4.183 1.00 95.06 88 ALA A CA 1
ATOM 684 C C . ALA A 1 88 ? 12.989 1.342 -3.420 1.00 95.06 88 ALA A C 1
ATOM 686 O O . ALA A 1 88 ? 12.686 0.997 -2.277 1.00 95.06 88 ALA A O 1
ATOM 687 N N . GLU A 1 89 ? 12.283 2.280 -4.061 1.00 94.81 89 GLU A N 1
ATOM 688 C CA . GLU A 1 89 ? 11.091 2.892 -3.465 1.00 94.81 89 GLU A CA 1
ATOM 689 C C . GLU A 1 89 ? 9.955 1.867 -3.264 1.00 94.81 89 GLU A C 1
ATOM 691 O O . GLU A 1 89 ? 9.293 1.851 -2.222 1.00 94.81 89 GLU A O 1
ATOM 696 N N . LEU A 1 90 ? 9.752 0.948 -4.209 1.00 94.06 90 LEU A N 1
ATOM 697 C CA . LEU A 1 90 ? 8.756 -0.115 -4.106 1.00 94.06 90 LEU A CA 1
ATOM 698 C C . LEU A 1 90 ? 9.050 -1.049 -2.922 1.00 94.06 90 LEU A C 1
ATOM 700 O O . LEU A 1 90 ? 8.139 -1.406 -2.179 1.00 94.06 90 LEU A O 1
ATOM 704 N N . GLU A 1 91 ? 10.312 -1.397 -2.684 1.00 94.38 91 GLU A N 1
ATOM 705 C CA . GLU A 1 91 ? 10.717 -2.206 -1.528 1.00 94.38 91 GLU A CA 1
ATOM 706 C C . GLU A 1 91 ? 10.389 -1.501 -0.203 1.00 94.38 91 GLU A C 1
ATOM 708 O O . GLU A 1 91 ? 9.769 -2.085 0.692 1.00 94.38 91 GLU A O 1
ATOM 713 N N . THR A 1 92 ? 10.722 -0.212 -0.088 1.00 93.81 92 THR A N 1
ATOM 714 C CA . THR A 1 92 ? 10.388 0.574 1.114 1.00 93.81 92 THR A CA 1
ATOM 715 C C . THR A 1 92 ? 8.878 0.687 1.338 1.00 93.81 92 THR A C 1
ATOM 717 O O . THR A 1 92 ? 8.400 0.499 2.461 1.00 93.81 92 THR A O 1
ATOM 720 N N . THR A 1 93 ? 8.102 0.922 0.277 1.00 92.25 93 THR A N 1
ATOM 721 C CA . THR A 1 93 ? 6.637 1.000 0.361 1.00 92.25 93 THR A CA 1
ATOM 722 C C . THR A 1 93 ? 5.990 -0.357 0.630 1.00 92.25 93 THR A C 1
ATOM 724 O O . THR A 1 93 ? 4.980 -0.406 1.325 1.00 92.25 93 THR A O 1
ATOM 727 N N . THR A 1 94 ? 6.590 -1.463 0.185 1.00 94.12 94 THR A N 1
ATOM 728 C CA . THR A 1 94 ? 6.146 -2.828 0.515 1.00 94.12 94 THR A CA 1
ATOM 729 C C . THR A 1 94 ? 6.246 -3.088 2.017 1.00 94.12 94 THR A C 1
ATOM 731 O O . THR A 1 94 ? 5.293 -3.570 2.634 1.00 94.12 94 THR A O 1
ATOM 734 N N . ASN A 1 95 ? 7.361 -2.694 2.637 1.00 92.12 95 ASN A N 1
ATOM 735 C CA . ASN A 1 95 ? 7.537 -2.803 4.086 1.00 92.12 95 ASN A CA 1
ATOM 736 C C . ASN A 1 95 ? 6.541 -1.916 4.849 1.00 92.12 95 ASN A C 1
ATOM 738 O O . ASN A 1 95 ? 5.922 -2.358 5.822 1.00 92.12 95 ASN A O 1
ATOM 742 N N . ALA A 1 96 ? 6.335 -0.679 4.386 1.00 88.88 96 ALA A N 1
ATOM 743 C CA . ALA A 1 96 ? 5.344 0.227 4.964 1.00 88.88 96 ALA A CA 1
ATOM 744 C C . ALA A 1 96 ? 3.913 -0.328 4.842 1.00 88.88 96 ALA A C 1
ATOM 746 O O . ALA A 1 96 ? 3.134 -0.240 5.790 1.00 88.88 96 ALA A O 1
ATOM 747 N N . LEU A 1 97 ? 3.584 -0.955 3.711 1.00 92.12 97 LEU A N 1
ATOM 748 C CA . LEU A 1 97 ? 2.297 -1.597 3.474 1.00 92.12 97 LEU A CA 1
ATOM 749 C 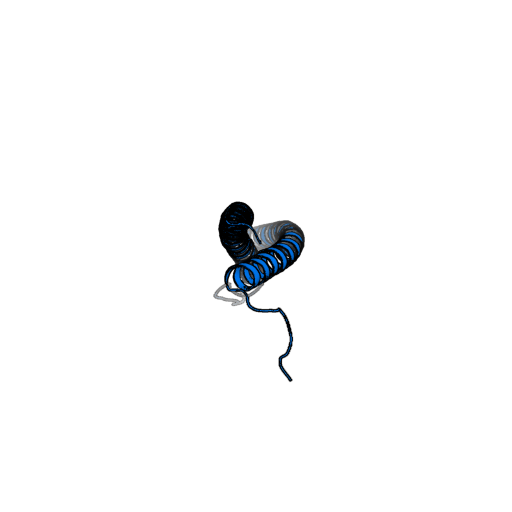C . LEU A 1 97 ? 2.073 -2.784 4.419 1.00 92.12 97 LEU A C 1
ATOM 751 O O . LEU A 1 97 ? 0.999 -2.901 5.006 1.00 92.12 97 LEU A O 1
ATOM 755 N N . ALA A 1 98 ? 3.077 -3.643 4.610 1.00 94.12 98 ALA A N 1
ATOM 756 C CA . ALA A 1 98 ? 2.992 -4.755 5.555 1.00 94.12 98 ALA A CA 1
ATOM 757 C C . ALA A 1 98 ? 2.718 -4.260 6.987 1.00 94.12 98 ALA A C 1
ATOM 759 O O . ALA A 1 98 ? 1.839 -4.788 7.672 1.00 94.12 98 ALA A O 1
ATOM 760 N N . LYS A 1 99 ? 3.404 -3.190 7.407 1.00 92.75 99 LYS A N 1
ATOM 761 C CA . LYS A 1 99 ? 3.170 -2.543 8.703 1.00 92.75 99 LYS A CA 1
ATOM 762 C C . LYS A 1 99 ? 1.757 -1.958 8.807 1.00 92.75 99 LYS A C 1
ATOM 764 O O . LYS A 1 99 ? 1.064 -2.230 9.784 1.00 92.75 99 LYS A O 1
ATOM 769 N N . ALA A 1 100 ? 1.300 -1.228 7.789 1.00 88.88 100 ALA A N 1
ATOM 770 C CA . ALA A 1 100 ? -0.044 -0.651 7.759 1.00 88.88 100 ALA A CA 1
ATOM 771 C C . ALA A 1 100 ? -1.144 -1.727 7.816 1.00 88.88 100 ALA A C 1
ATOM 773 O O . ALA A 1 100 ? -2.145 -1.545 8.505 1.00 88.88 100 ALA A O 1
ATOM 774 N N . ARG A 1 101 ? -0.945 -2.877 7.155 1.00 94.00 101 ARG A N 1
ATOM 775 C CA . ARG A 1 101 ? -1.859 -4.032 7.231 1.00 94.00 101 ARG A CA 1
ATOM 776 C C . ARG A 1 101 ? -1.960 -4.592 8.643 1.00 94.00 101 ARG A C 1
ATOM 778 O O . ARG A 1 101 ? -3.068 -4.818 9.125 1.00 94.00 101 ARG A O 1
ATOM 785 N N . ALA A 1 102 ? -0.823 -4.793 9.308 1.00 94.00 102 ALA A N 1
ATOM 786 C CA . ALA A 1 102 ? -0.802 -5.271 10.686 1.00 94.00 102 ALA A CA 1
ATOM 787 C C . ALA A 1 102 ? -1.500 -4.277 11.630 1.00 94.00 102 ALA A C 1
ATOM 789 O O . ALA A 1 102 ? -2.368 -4.664 12.411 1.00 94.00 102 ALA A O 1
ATOM 790 N N . GLU A 1 103 ? -1.183 -2.984 11.519 1.00 92.88 103 GLU A N 1
ATOM 791 C CA . GLU A 1 103 ? -1.806 -1.929 12.326 1.00 92.88 103 GLU A CA 1
ATOM 792 C C . GLU A 1 103 ? -3.322 -1.854 12.116 1.00 92.88 103 GLU A C 1
ATOM 794 O O . GLU A 1 103 ? -4.069 -1.769 13.095 1.00 92.88 103 GLU A O 1
ATOM 799 N N . ALA A 1 104 ? -3.783 -1.949 10.866 1.00 90.25 104 ALA A N 1
ATOM 800 C CA . ALA A 1 104 ? -5.202 -1.956 10.537 1.00 90.25 104 ALA A CA 1
ATOM 801 C C . ALA A 1 104 ? -5.928 -3.179 11.110 1.00 90.25 104 ALA A C 1
ATOM 803 O O . ALA A 1 104 ? -6.979 -3.034 11.738 1.00 90.25 104 ALA A O 1
ATOM 804 N N . ALA A 1 105 ? -5.337 -4.371 10.989 1.00 92.81 105 ALA A N 1
ATOM 805 C CA . ALA A 1 105 ? -5.886 -5.592 11.573 1.00 92.81 105 ALA A CA 1
ATOM 806 C C . ALA A 1 105 ? -5.991 -5.495 13.106 1.00 92.81 105 ALA A C 1
ATOM 808 O O . ALA A 1 105 ? -7.033 -5.815 13.683 1.00 92.81 105 ALA A O 1
ATOM 809 N N . HIS A 1 106 ? -4.952 -4.988 13.777 1.00 93.62 106 HIS A N 1
ATOM 810 C CA . HIS A 1 106 ? -4.963 -4.793 15.228 1.00 93.62 106 HIS A CA 1
ATOM 811 C C . HIS A 1 106 ? -5.973 -3.730 15.678 1.00 93.62 106 HIS A C 1
ATOM 813 O O . HIS A 1 106 ? -6.653 -3.909 16.692 1.00 93.62 106 HIS A O 1
ATOM 819 N N . ALA A 1 107 ? -6.082 -2.608 14.965 1.00 90.38 107 ALA A N 1
ATOM 820 C CA . ALA A 1 107 ? -7.049 -1.562 15.284 1.00 90.38 107 ALA A CA 1
ATOM 821 C C . ALA A 1 107 ? -8.491 -2.056 15.096 1.00 90.38 107 ALA A C 1
ATOM 823 O O . ALA A 1 107 ? -9.317 -1.870 15.990 1.00 90.38 107 ALA A O 1
ATOM 824 N N . HIS A 1 108 ? -8.762 -2.763 13.996 1.00 91.31 108 HIS A N 1
ATOM 825 C CA . HIS A 1 108 ? -10.059 -3.375 13.732 1.00 91.31 108 HIS A CA 1
ATOM 826 C C . HIS A 1 108 ? -10.428 -4.421 14.794 1.00 91.31 108 HIS A C 1
ATOM 828 O O . HIS A 1 108 ? -11.508 -4.348 15.379 1.00 91.31 108 HIS A O 1
ATOM 834 N N . GLY A 1 109 ? -9.506 -5.332 15.126 1.00 91.44 109 GLY A N 1
ATOM 835 C CA . GLY A 1 109 ? -9.720 -6.333 16.173 1.00 91.44 109 GLY A CA 1
ATOM 836 C C . GLY A 1 109 ? -10.034 -5.708 17.537 1.00 91.44 109 GLY A C 1
ATOM 837 O O . GLY A 1 109 ? -10.985 -6.118 18.202 1.00 91.44 109 GLY A O 1
ATOM 838 N N . ARG A 1 110 ? -9.304 -4.654 17.939 1.00 93.38 110 ARG A N 1
ATOM 839 C CA . ARG A 1 110 ? -9.595 -3.907 19.180 1.00 93.38 110 ARG A CA 1
ATOM 840 C C . ARG A 1 110 ? -10.976 -3.254 19.158 1.00 93.38 110 ARG A C 1
ATOM 842 O O . ARG A 1 110 ? -11.676 -3.296 20.169 1.00 93.38 110 ARG A O 1
ATOM 849 N N . ALA A 1 111 ? -11.365 -2.658 18.032 1.00 91.75 111 ALA A N 1
ATOM 850 C CA . ALA A 1 111 ? -12.674 -2.032 17.884 1.00 91.75 111 ALA A CA 1
ATOM 851 C C . ALA A 1 111 ? -13.809 -3.059 18.024 1.00 91.75 111 ALA A C 1
ATOM 853 O O . ALA A 1 111 ? -14.769 -2.806 18.753 1.00 91.75 111 ALA A O 1
ATOM 854 N N . GLU A 1 112 ? -13.678 -4.236 17.406 1.00 93.06 112 GLU A N 1
ATOM 855 C CA . GLU A 1 112 ? -14.683 -5.299 17.519 1.00 93.06 112 GLU A CA 1
ATOM 856 C C . GLU A 1 112 ? -14.766 -5.871 18.941 1.00 93.06 112 GLU A C 1
ATOM 858 O O . GLU A 1 112 ? -15.871 -6.017 19.465 1.00 93.06 112 GLU A O 1
ATOM 863 N N . VAL A 1 113 ? -13.636 -6.092 19.624 1.00 93.88 113 VAL A N 1
ATOM 864 C CA . VAL A 1 113 ? -13.637 -6.523 21.037 1.00 93.88 113 VAL A CA 1
ATOM 865 C C . VAL A 1 113 ? -14.353 -5.500 21.922 1.00 93.88 113 VAL A C 1
ATOM 867 O O . VAL A 1 113 ? -15.244 -5.859 22.693 1.00 93.88 113 VAL A O 1
ATOM 870 N N . LEU A 1 114 ? -14.024 -4.211 21.796 1.00 92.00 114 LEU A N 1
ATOM 871 C CA . LEU A 1 114 ? -14.661 -3.161 22.598 1.00 92.00 114 LEU A CA 1
ATOM 872 C C . LEU A 1 114 ? -16.159 -3.039 22.299 1.00 92.00 114 LEU A C 1
ATOM 874 O O . LEU A 1 114 ? -16.963 -2.876 23.214 1.00 92.00 114 LEU A O 1
ATOM 878 N N . LYS A 1 115 ? -16.559 -3.182 21.036 1.00 90.56 115 LYS A N 1
ATOM 879 C CA . LYS A 1 115 ? -17.965 -3.215 20.620 1.00 90.56 115 LYS A CA 1
ATOM 880 C C . LYS A 1 115 ? -18.719 -4.402 21.227 1.00 90.56 115 LYS A C 1
ATOM 882 O O . LYS A 1 115 ? -19.853 -4.218 21.669 1.00 90.56 115 LYS A O 1
ATOM 887 N N . MET A 1 116 ? -18.113 -5.591 21.289 1.00 91.06 116 MET A N 1
ATOM 888 C CA . MET A 1 116 ? -18.706 -6.760 21.956 1.00 91.06 116 MET A CA 1
ATOM 889 C C . MET A 1 116 ? -18.886 -6.516 23.457 1.00 91.06 116 MET A C 1
ATOM 891 O O . MET A 1 116 ? -19.982 -6.729 23.980 1.00 91.06 116 MET A O 1
ATOM 895 N N . LEU A 1 117 ? -17.863 -5.969 24.123 1.00 90.12 117 LEU A N 1
ATOM 896 C CA . LEU A 1 117 ? -17.917 -5.625 25.547 1.00 90.12 117 LEU A CA 1
ATOM 897 C C . LEU A 1 117 ? -19.004 -4.580 25.846 1.00 90.12 117 LEU A C 1
ATOM 899 O O . LEU A 1 117 ? -19.733 -4.715 26.827 1.00 90.12 117 LEU A O 1
ATOM 903 N N . VAL A 1 118 ? -19.176 -3.569 24.983 1.00 89.38 118 VAL A N 1
ATOM 904 C CA . VAL A 1 118 ? -20.266 -2.581 25.106 1.00 89.38 118 VAL A CA 1
ATOM 905 C C . VAL A 1 118 ? -21.645 -3.235 24.967 1.00 89.38 118 VAL A C 1
ATOM 907 O O . VAL A 1 118 ? -22.575 -2.841 25.672 1.00 89.38 118 VAL A O 1
ATOM 910 N N . LYS A 1 119 ? -21.788 -4.219 24.070 1.00 87.31 119 LYS A N 1
ATOM 911 C CA . LYS A 1 119 ? -23.046 -4.946 23.825 1.00 87.31 119 LYS A CA 1
ATOM 912 C C . LYS A 1 119 ? -23.345 -6.032 24.866 1.00 87.31 119 LYS A C 1
ATOM 914 O O . LYS A 1 119 ? -24.441 -6.580 24.848 1.00 87.31 119 LYS A O 1
ATOM 919 N N . GLY A 1 120 ? -22.408 -6.333 25.768 1.00 77.81 120 GLY A N 1
ATOM 920 C CA . GLY A 1 120 ? -22.546 -7.408 26.754 1.00 77.81 120 GLY A CA 1
ATOM 921 C C . GLY A 1 120 ? -22.365 -8.817 26.176 1.00 77.81 120 GLY A C 1
ATOM 922 O O . GLY A 1 120 ? -22.749 -9.784 26.826 1.00 77.81 120 GLY A O 1
ATOM 923 N N . GLY A 1 121 ? -21.800 -8.947 24.970 1.00 64.25 121 GLY A N 1
ATOM 924 C CA . GLY A 1 121 ? -21.487 -10.244 24.367 1.00 64.25 121 GLY A CA 1
ATOM 925 C C . GLY A 1 121 ? -20.131 -10.761 24.845 1.00 64.25 121 GLY A C 1
ATOM 926 O O . GLY A 1 121 ? -19.133 -10.049 24.735 1.00 64.25 121 GLY A O 1
ATOM 927 N N . GLN A 1 122 ? -20.081 -11.991 25.367 1.00 52.94 122 GLN A N 1
ATOM 928 C CA . GLN A 1 122 ? -18.810 -12.668 25.636 1.00 52.94 122 GLN A CA 1
ATOM 929 C C . GLN A 1 122 ? -18.110 -13.028 24.313 1.00 52.94 122 GLN A C 1
ATOM 931 O O . GLN A 1 122 ? -18.755 -13.595 23.426 1.00 52.94 122 GLN A O 1
ATOM 936 N N . PRO A 1 123 ? -16.800 -12.758 24.166 1.00 50.31 123 PRO A N 1
ATOM 937 C CA . PRO A 1 123 ? -16.033 -13.285 23.049 1.00 50.31 123 PRO A CA 1
ATOM 938 C C . PRO A 1 123 ? -15.810 -14.791 23.264 1.00 50.31 123 PRO A C 1
ATOM 940 O O . PRO A 1 123 ? -15.014 -15.190 24.107 1.00 50.31 123 PRO A O 1
ATOM 943 N N . GLY A 1 124 ? -16.527 -15.621 22.501 1.00 52.38 124 GLY A N 1
ATOM 944 C CA . GLY A 1 124 ? -16.235 -17.050 22.350 1.00 52.38 124 GLY A CA 1
ATOM 945 C C . GLY A 1 124 ? -17.020 -18.007 23.252 1.00 52.38 124 GLY A C 1
ATOM 946 O O . GLY A 1 124 ? -16.506 -18.484 24.253 1.00 52.38 124 GLY A O 1
ATOM 947 N N . THR A 1 125 ? -18.222 -18.385 22.813 1.00 44.53 125 THR A N 1
ATOM 948 C CA . THR A 1 125 ? -18.748 -19.764 22.924 1.00 44.53 125 THR A CA 1
ATOM 949 C C . THR A 1 125 ? -19.556 -20.090 21.659 1.00 44.53 125 THR A C 1
ATOM 951 O O . THR A 1 125 ? -20.754 -20.347 21.694 1.00 44.53 125 THR A O 1
ATOM 954 N N . GLY A 1 126 ? -18.904 -20.015 20.497 1.00 46.25 126 GLY A N 1
ATOM 955 C CA . GLY A 1 126 ? -19.410 -20.641 19.274 1.00 46.25 126 GLY A CA 1
ATOM 956 C C . GLY A 1 126 ? -18.853 -22.058 19.209 1.00 46.25 126 GLY A C 1
ATOM 957 O O . GLY A 1 126 ? -17.636 -22.204 19.134 1.00 46.25 126 GLY A O 1
ATOM 958 N N . ARG A 1 127 ? -19.736 -23.051 19.351 1.00 35.62 127 ARG A N 1
ATOM 959 C CA . ARG A 1 127 ? -19.458 -24.477 19.121 1.00 35.62 127 ARG A CA 1
ATOM 960 C C . ARG A 1 127 ? -19.025 -24.737 17.685 1.00 35.62 127 ARG A C 1
ATOM 962 O O . ARG A 1 127 ? -19.509 -23.996 16.801 1.00 35.62 127 ARG A O 1
#

Radius of gyration: 27.29 Å; chains: 1; bounding box: 48×35×82 Å

Organism: NCBI:txid990712

pLDDT: mean 84.2, std 16.15, range [35.62, 96.62]

Foldseek 3Di:
DDPVVLVVLVVQLVVLVVQLVVLVVQLVVLVVLLVVLVVLLVVLVVLLDPDPDPDPDDDPDDVVVVVVVVVSVVSNVVSVVVSVVSVVVSVVSVVVNVVSVVSSVVSVVSSVVSVCVSVVHDPDDDD